Protein AF-A0A2L1U2G0-F1 (afdb_monomer)

Mean predicted aligned error: 5.62 Å

Sequence (74 aa):
MNKSDLASVKRHLEQLQECLTTLDNYKGWITVNTENGDRIFEDIGDGELQALIKRKLEDSIKFCEEQLRRADCT

Structure (mmCIF, N/CA/C/O backbone):
data_AF-A0A2L1U2G0-F1
#
_entry.id   AF-A0A2L1U2G0-F1
#
loop_
_atom_site.group_PDB
_atom_site.id
_atom_site.type_symbol
_atom_site.label_atom_id
_atom_site.label_alt_id
_atom_site.label_comp_id
_atom_site.label_asym_id
_atom_site.label_entity_id
_atom_site.label_seq_id
_atom_site.pdbx_PDB_ins_code
_atom_site.Cartn_x
_atom_site.Cartn_y
_atom_site.Cartn_z
_atom_site.occupancy
_atom_site.B_iso_or_equiv
_atom_site.auth_seq_id
_atom_site.auth_comp_id
_atom_site.auth_asym_id
_atom_site.auth_atom_id
_atom_site.pdbx_PDB_model_num
ATOM 1 N N . MET A 1 1 ? 6.942 1.315 -24.340 1.00 77.81 1 MET A N 1
ATOM 2 C CA . MET A 1 1 ? 6.636 2.393 -23.367 1.00 77.81 1 MET A CA 1
ATOM 3 C C . MET A 1 1 ? 7.652 3.514 -23.563 1.00 77.81 1 MET A C 1
ATOM 5 O O . MET A 1 1 ? 8.795 3.193 -23.866 1.00 77.81 1 MET A O 1
ATOM 9 N N . ASN A 1 2 ? 7.275 4.795 -23.478 1.00 85.62 2 ASN A N 1
ATOM 10 C CA . ASN A 1 2 ? 8.248 5.886 -23.654 1.00 85.62 2 ASN A CA 1
ATOM 1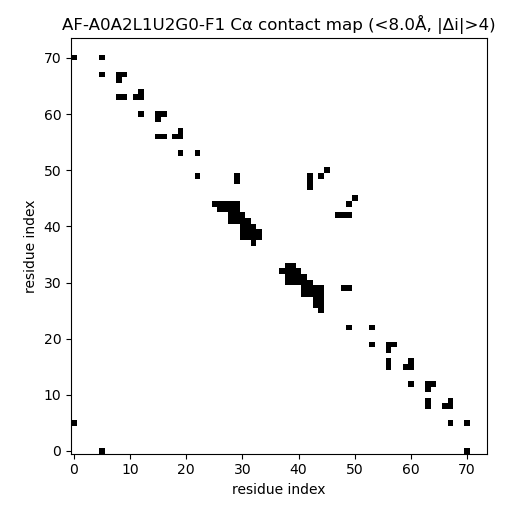1 C C . ASN A 1 2 ? 9.034 6.157 -22.343 1.00 85.62 2 ASN A C 1
ATOM 13 O O . ASN A 1 2 ? 8.673 5.653 -21.279 1.00 85.62 2 ASN A O 1
ATOM 17 N N . LYS A 1 3 ? 10.118 6.951 -22.403 1.00 81.25 3 LYS A N 1
ATOM 18 C CA . LYS A 1 3 ? 10.970 7.242 -21.227 1.00 81.25 3 LYS A CA 1
ATOM 19 C C . LYS A 1 3 ? 10.232 7.960 -20.085 1.00 81.25 3 LYS A C 1
ATOM 21 O O . LYS A 1 3 ? 10.534 7.697 -18.925 1.00 81.25 3 LYS A O 1
ATOM 26 N N . SER A 1 4 ? 9.295 8.855 -20.405 1.00 86.38 4 SER A N 1
ATOM 27 C CA . SER A 1 4 ? 8.500 9.593 -19.414 1.00 86.38 4 SER A CA 1
ATOM 28 C C . SER A 1 4 ? 7.535 8.664 -18.678 1.00 86.38 4 SER A C 1
ATOM 30 O O . SER A 1 4 ? 7.457 8.701 -17.452 1.00 86.38 4 SER A O 1
ATOM 32 N N . ASP A 1 5 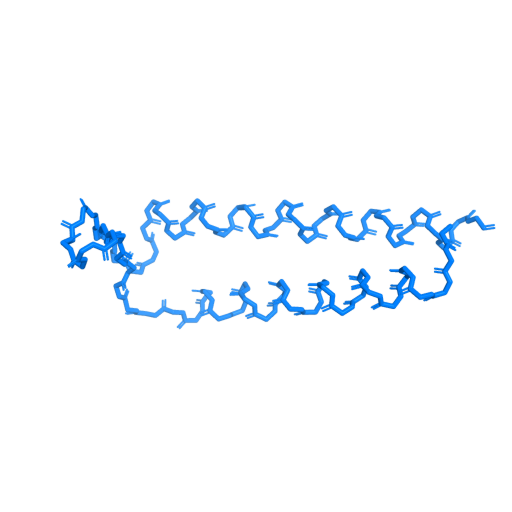? 6.860 7.782 -19.414 1.00 89.06 5 ASP A N 1
ATOM 33 C CA . ASP A 1 5 ? 5.943 6.787 -18.856 1.00 89.06 5 ASP A CA 1
ATOM 34 C C . ASP A 1 5 ? 6.697 5.822 -17.928 1.00 89.06 5 ASP A C 1
ATOM 36 O O . ASP A 1 5 ? 6.260 5.562 -16.811 1.00 89.06 5 ASP A O 1
ATOM 40 N N . LEU A 1 6 ? 7.881 5.355 -18.346 1.00 92.44 6 LEU A N 1
ATOM 41 C CA . LEU A 1 6 ? 8.732 4.478 -17.537 1.00 92.44 6 LEU A CA 1
ATOM 42 C C . LEU A 1 6 ? 9.152 5.148 -16.218 1.00 92.44 6 LEU A C 1
ATOM 44 O O . LEU A 1 6 ? 9.100 4.518 -15.163 1.00 92.44 6 LEU A O 1
ATOM 48 N N . ALA A 1 7 ? 9.555 6.422 -16.262 1.00 93.00 7 ALA A N 1
ATOM 49 C CA . ALA A 1 7 ? 9.912 7.183 -15.064 1.00 93.00 7 ALA A CA 1
ATOM 50 C C . ALA A 1 7 ? 8.707 7.389 -14.131 1.00 93.00 7 ALA A C 1
ATOM 52 O O . ALA A 1 7 ? 8.849 7.302 -12.912 1.00 93.00 7 ALA A O 1
ATOM 53 N N . SER A 1 8 ? 7.517 7.611 -14.697 1.00 94.44 8 SER A N 1
ATOM 54 C CA . SER A 1 8 ? 6.275 7.728 -13.932 1.00 94.44 8 SER A CA 1
ATOM 55 C C . SER A 1 8 ? 5.924 6.422 -13.214 1.00 94.44 8 SER A C 1
ATOM 57 O O . SER A 1 8 ? 5.651 6.454 -12.016 1.00 94.44 8 SER A O 1
ATOM 59 N N . VAL A 1 9 ? 6.020 5.275 -13.899 1.00 95.00 9 VAL A N 1
ATOM 60 C CA . VAL A 1 9 ? 5.769 3.954 -13.296 1.00 95.00 9 VAL A CA 1
ATOM 61 C C . VAL A 1 9 ? 6.782 3.643 -12.191 1.00 95.00 9 VAL A C 1
ATOM 63 O O . VAL A 1 9 ? 6.384 3.172 -11.131 1.00 95.00 9 VAL A O 1
ATOM 66 N N . LYS A 1 10 ? 8.072 3.953 -12.388 1.00 95.19 10 LYS A N 1
ATOM 67 C CA . LYS A 1 10 ? 9.104 3.772 -11.347 1.00 95.19 10 LYS A CA 1
ATOM 68 C C . LYS A 1 10 ? 8.814 4.601 -10.100 1.00 95.19 10 LYS A C 1
ATOM 70 O O . LYS A 1 10 ? 8.802 4.061 -9.001 1.00 95.19 10 LYS A O 1
ATOM 75 N N . ARG A 1 11 ? 8.503 5.887 -10.276 1.00 97.00 11 ARG A N 1
ATOM 76 C CA . ARG A 1 11 ? 8.140 6.767 -9.159 1.00 97.00 11 ARG A CA 1
ATOM 77 C C . ARG A 1 11 ? 6.887 6.275 -8.437 1.00 97.00 11 ARG A C 1
ATOM 79 O O . ARG A 1 11 ? 6.815 6.339 -7.216 1.00 97.00 11 ARG A O 1
ATOM 86 N N . HIS A 1 12 ? 5.892 5.799 -9.181 1.00 96.81 12 HIS A N 1
ATOM 87 C CA . HIS A 1 12 ? 4.679 5.265 -8.575 1.00 96.81 12 HIS A CA 1
ATOM 88 C C . HIS A 1 12 ? 4.957 3.983 -7.776 1.00 96.81 12 HIS A C 1
ATOM 90 O O . HIS A 1 12 ? 4.451 3.837 -6.668 1.00 96.81 12 HIS A O 1
ATOM 96 N N . LEU A 1 13 ? 5.812 3.095 -8.292 1.00 97.75 13 LEU A N 1
ATOM 97 C CA . LEU A 1 13 ? 6.265 1.901 -7.578 1.00 97.75 13 LEU A CA 1
ATOM 98 C C . LEU A 1 13 ? 6.957 2.256 -6.251 1.00 97.75 13 LEU A C 1
ATOM 100 O O . LEU A 1 13 ? 6.619 1.669 -5.227 1.00 97.75 13 LEU A O 1
ATOM 104 N N . GLU A 1 14 ? 7.854 3.247 -6.248 1.00 97.50 14 GLU A N 1
ATOM 105 C CA . GLU A 1 14 ? 8.518 3.733 -5.025 1.00 97.50 14 GLU A CA 1
ATOM 106 C C . GLU A 1 14 ? 7.499 4.227 -3.984 1.00 97.50 14 GLU A C 1
ATOM 108 O O . GLU A 1 14 ? 7.572 3.855 -2.814 1.00 97.50 14 GLU A O 1
ATOM 113 N N . GLN A 1 15 ? 6.496 5.000 -4.415 1.00 97.88 15 GLN A N 1
ATOM 114 C CA . GLN A 1 15 ? 5.426 5.483 -3.534 1.00 97.88 15 GLN A CA 1
ATOM 115 C C . GLN A 1 15 ? 4.603 4.335 -2.939 1.00 97.88 15 GLN A C 1
ATOM 117 O O . GLN A 1 15 ? 4.286 4.350 -1.753 1.00 97.88 15 GLN A O 1
ATOM 122 N N . LEU A 1 16 ? 4.264 3.323 -3.743 1.00 97.75 16 LEU A N 1
ATOM 123 C CA . LEU A 1 16 ? 3.519 2.158 -3.265 1.00 97.75 16 LEU A CA 1
ATOM 124 C C . LEU A 1 16 ? 4.323 1.352 -2.233 1.00 97.75 16 LEU A C 1
ATOM 126 O O . LEU A 1 16 ? 3.763 0.916 -1.227 1.00 97.75 16 LEU A O 1
ATOM 130 N N . GLN A 1 17 ? 5.630 1.184 -2.451 1.00 96.81 17 GLN A N 1
ATOM 131 C CA . GLN A 1 17 ? 6.530 0.508 -1.511 1.00 96.81 17 GLN A CA 1
ATOM 132 C C . GLN A 1 17 ? 6.680 1.285 -0.195 1.00 96.81 17 GLN A C 1
ATOM 134 O O . GLN A 1 17 ? 6.697 0.683 0.882 1.00 96.81 17 GLN A O 1
ATOM 139 N N . GLU A 1 18 ? 6.728 2.617 -0.257 1.00 96.69 18 GLU A N 1
ATOM 140 C CA . GLU A 1 18 ? 6.719 3.481 0.926 1.00 96.69 18 GLU A CA 1
ATOM 141 C C . GLU A 1 18 ? 5.392 3.369 1.694 1.00 96.69 18 GLU A C 1
ATOM 143 O O . GLU A 1 18 ? 5.396 3.212 2.918 1.00 96.69 18 GLU A O 1
ATOM 148 N N . CYS A 1 19 ? 4.251 3.364 0.993 1.00 94.50 19 CYS A N 1
ATOM 149 C CA . CYS A 1 19 ? 2.942 3.141 1.609 1.00 94.50 19 CYS A CA 1
ATOM 150 C C . CYS A 1 19 ? 2.857 1.776 2.302 1.00 94.50 19 CYS A C 1
ATOM 152 O O . CYS A 1 19 ? 2.369 1.698 3.428 1.00 94.50 19 CYS A O 1
ATOM 154 N N . LEU A 1 20 ? 3.354 0.714 1.661 1.00 94.62 20 LEU A N 1
ATOM 155 C CA . LEU A 1 20 ? 3.379 -0.629 2.242 1.00 94.62 20 LEU A CA 1
ATOM 156 C C . LEU A 1 20 ? 4.257 -0.675 3.498 1.00 94.62 20 LEU A C 1
ATOM 158 O O . LEU A 1 20 ? 3.825 -1.175 4.533 1.00 94.62 20 LEU A O 1
ATOM 162 N N . THR A 1 21 ? 5.447 -0.076 3.436 1.00 93.94 21 THR A N 1
ATOM 163 C CA . THR A 1 21 ? 6.357 0.035 4.585 1.00 93.94 21 THR A CA 1
ATOM 164 C C . THR A 1 21 ? 5.718 0.819 5.731 1.00 93.94 21 THR A C 1
ATOM 166 O O . THR A 1 21 ? 5.841 0.445 6.896 1.00 93.94 21 THR A O 1
ATOM 169 N N . THR A 1 22 ? 5.009 1.903 5.418 1.00 91.94 22 THR A N 1
ATOM 170 C CA . THR A 1 22 ? 4.282 2.704 6.410 1.00 91.94 22 THR A CA 1
ATOM 171 C C . THR A 1 22 ? 3.181 1.885 7.073 1.00 91.94 22 THR A C 1
ATOM 173 O O . THR A 1 22 ? 3.061 1.907 8.296 1.00 91.94 22 THR A O 1
ATOM 176 N N . LEU A 1 23 ? 2.411 1.135 6.281 1.00 90.31 23 LEU A N 1
ATOM 177 C CA . LEU A 1 23 ? 1.337 0.279 6.772 1.00 90.31 23 LEU A CA 1
ATOM 178 C C . LEU A 1 23 ? 1.870 -0.850 7.666 1.00 90.31 23 LEU A C 1
ATOM 180 O O . LEU A 1 23 ? 1.327 -1.071 8.741 1.00 90.31 23 LEU A O 1
ATOM 184 N N . ASP A 1 24 ? 2.957 -1.519 7.276 1.00 87.88 24 ASP A N 1
ATOM 185 C CA . ASP A 1 24 ? 3.563 -2.611 8.055 1.00 87.88 24 ASP A CA 1
ATOM 186 C C . ASP A 1 24 ? 4.107 -2.148 9.417 1.00 87.88 24 ASP A C 1
ATOM 188 O O . ASP A 1 24 ? 4.103 -2.898 10.397 1.00 87.88 24 ASP A O 1
ATOM 192 N N . ASN A 1 25 ? 4.539 -0.889 9.502 1.00 87.31 25 ASN A N 1
ATOM 193 C CA . ASN A 1 25 ? 4.999 -0.277 10.746 1.00 87.31 25 ASN A CA 1
ATOM 194 C C . ASN A 1 25 ? 3.879 0.429 11.526 1.00 87.31 25 ASN A C 1
ATOM 196 O O . ASN A 1 25 ? 4.116 0.920 12.633 1.00 87.31 25 ASN A O 1
ATOM 200 N N . TYR A 1 26 ? 2.662 0.491 10.982 1.00 84.44 26 TYR A N 1
ATOM 201 C CA . TYR A 1 26 ? 1.546 1.166 11.624 1.00 84.44 26 TYR A CA 1
ATOM 202 C C . TYR A 1 26 ? 1.027 0.341 12.806 1.00 84.44 26 TYR A C 1
ATOM 204 O O . TYR A 1 26 ? 0.637 -0.814 12.664 1.00 84.44 26 TYR A O 1
ATOM 212 N N . LYS A 1 27 ? 1.023 0.948 13.998 1.00 80.12 27 LYS A N 1
ATOM 213 C CA . LYS A 1 27 ? 0.526 0.346 15.252 1.00 80.12 27 LYS A CA 1
ATOM 214 C C . LYS A 1 27 ? -0.704 1.067 15.814 1.00 80.12 27 LYS A C 1
ATOM 216 O O . LYS A 1 27 ? -1.020 0.923 16.991 1.00 80.12 27 LYS A O 1
ATOM 221 N N . GLY A 1 28 ? -1.348 1.895 14.992 1.00 82.69 28 GLY A N 1
ATOM 222 C CA . GLY A 1 28 ? -2.511 2.692 15.371 1.00 82.69 28 GLY A CA 1
ATOM 223 C C . GLY A 1 28 ? -3.837 2.068 14.9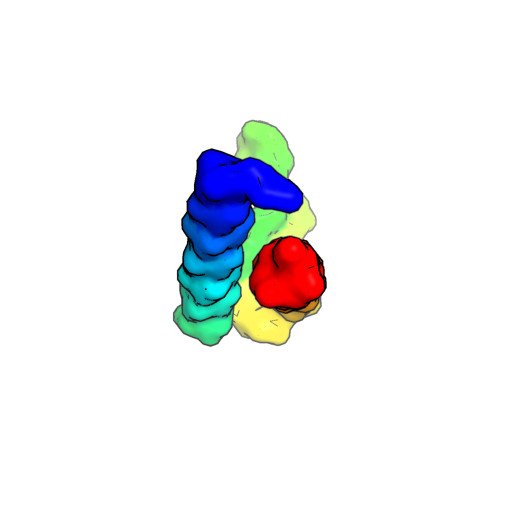40 1.00 82.69 28 GLY A C 1
ATOM 224 O O . GLY A 1 28 ? -3.926 0.873 14.668 1.00 82.69 28 GLY A O 1
ATOM 225 N N . TRP A 1 29 ? -4.858 2.919 14.859 1.00 82.88 29 TRP A N 1
ATOM 226 C CA . TRP A 1 29 ? -6.204 2.556 14.427 1.00 82.88 29 TRP A CA 1
ATOM 227 C C . TRP A 1 29 ? -6.458 3.057 13.010 1.00 82.88 29 TRP A C 1
ATOM 229 O O . TRP A 1 29 ? -6.280 4.244 12.725 1.00 82.88 29 TRP A O 1
ATOM 239 N N . ILE A 1 30 ? -6.913 2.176 12.126 1.00 84.56 30 ILE A N 1
ATOM 240 C CA . ILE A 1 30 ? -7.366 2.567 10.793 1.00 84.56 30 ILE A CA 1
ATOM 241 C C . ILE A 1 30 ? -8.853 2.881 10.892 1.00 84.56 30 ILE A C 1
ATOM 243 O O . ILE A 1 30 ? -9.645 2.031 11.283 1.00 84.56 30 ILE A O 1
ATOM 247 N N . THR A 1 31 ? -9.243 4.102 10.533 1.00 85.56 31 THR A N 1
ATOM 248 C CA . THR A 1 31 ? -10.649 4.521 10.563 1.00 85.56 31 THR A CA 1
ATOM 249 C C . THR A 1 31 ? -11.145 4.839 9.163 1.00 85.56 31 THR A C 1
ATOM 251 O O . THR A 1 31 ? -10.445 5.462 8.365 1.00 85.56 31 THR A O 1
ATOM 254 N N . VAL A 1 32 ? -12.369 4.412 8.871 1.00 85.56 32 VAL A N 1
ATOM 255 C CA . VAL A 1 32 ? -13.115 4.822 7.683 1.00 85.56 32 VAL A CA 1
ATOM 256 C C . VAL A 1 32 ? -14.180 5.794 8.150 1.00 85.56 32 VAL A C 1
ATOM 258 O O . VAL A 1 32 ? -15.011 5.443 8.988 1.00 85.56 32 VAL A O 1
ATOM 261 N N . ASN A 1 33 ? -14.151 7.009 7.613 1.00 91.31 33 ASN A N 1
ATOM 262 C CA . ASN A 1 33 ? -15.085 8.070 7.968 1.00 91.31 33 ASN A CA 1
ATOM 263 C C . ASN A 1 33 ? -15.920 8.467 6.740 1.00 91.31 33 ASN A C 1
ATOM 265 O O . ASN A 1 33 ? -15.466 8.317 5.605 1.00 91.31 33 ASN A O 1
ATOM 269 N N . THR A 1 34 ? -17.135 8.968 6.961 1.00 92.88 34 THR A N 1
ATOM 270 C CA . THR A 1 34 ? -17.930 9.646 5.931 1.00 92.88 34 THR A CA 1
ATOM 271 C C . THR A 1 34 ? -17.249 10.956 5.536 1.00 92.88 34 THR A C 1
ATOM 273 O O . THR A 1 34 ? -16.372 11.461 6.239 1.00 92.88 34 THR A O 1
ATOM 276 N N . GLU A 1 35 ? -17.701 11.565 4.440 1.00 91.00 35 GLU A N 1
ATOM 277 C CA . GLU A 1 35 ? -17.268 12.915 4.051 1.00 91.00 35 GLU A CA 1
ATOM 278 C C . GLU A 1 35 ? -17.552 13.966 5.138 1.00 91.00 35 GLU A C 1
ATOM 280 O O . GLU A 1 35 ? -16.812 14.938 5.264 1.00 91.00 35 GLU A O 1
ATOM 285 N N . ASN A 1 36 ? -18.573 13.738 5.970 1.00 92.50 36 ASN A N 1
ATOM 286 C CA . ASN A 1 36 ? -18.921 14.605 7.097 1.00 92.50 36 ASN A CA 1
ATOM 287 C C . ASN A 1 36 ? -18.065 14.339 8.351 1.00 92.50 36 ASN A C 1
ATOM 289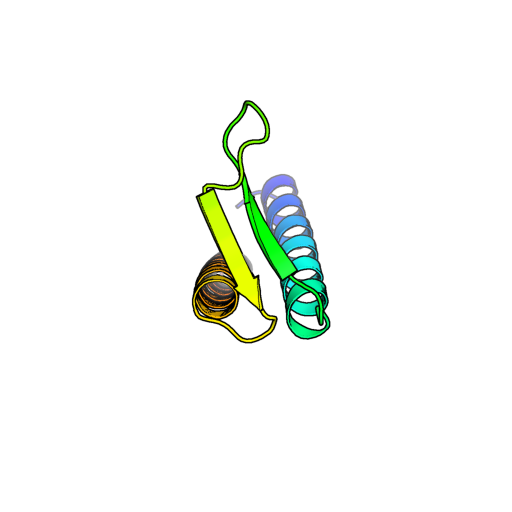 O O . ASN A 1 36 ? -18.227 15.026 9.357 1.00 92.50 36 ASN A O 1
ATOM 293 N N . GLY A 1 37 ? -17.155 13.360 8.304 1.00 89.38 37 GLY A N 1
ATOM 294 C CA . GLY A 1 37 ? -16.288 12.977 9.418 1.00 89.38 37 GLY A CA 1
ATOM 295 C C . GLY A 1 37 ? -16.890 11.944 10.373 1.00 89.38 37 GLY A C 1
ATOM 296 O O . GLY A 1 37 ? -16.247 11.604 11.366 1.00 89.38 37 GLY A O 1
ATOM 297 N N . ASP A 1 38 ? -18.080 11.409 10.084 1.00 91.75 38 ASP A N 1
ATOM 298 C CA . ASP A 1 38 ? -18.689 10.367 10.912 1.00 91.75 38 ASP A CA 1
ATOM 299 C C . ASP A 1 38 ? -17.946 9.047 10.721 1.00 91.75 38 ASP A C 1
ATOM 301 O O . ASP A 1 38 ? -17.784 8.567 9.600 1.00 91.75 38 ASP A O 1
ATOM 305 N N . ARG A 1 39 ? -17.518 8.420 1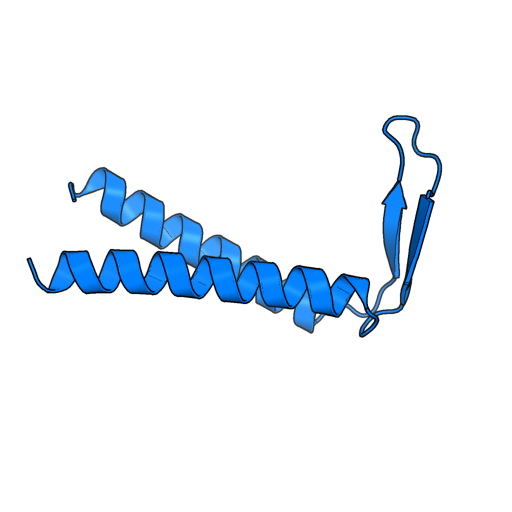1.812 1.00 89.62 39 ARG A N 1
ATOM 306 C CA . ARG A 1 39 ? -16.799 7.146 11.755 1.00 89.62 39 ARG A CA 1
ATOM 307 C C . ARG A 1 39 ? -17.744 5.996 11.399 1.00 89.62 39 ARG A C 1
ATOM 309 O O . ARG A 1 39 ? -18.686 5.715 12.133 1.00 89.62 39 ARG A O 1
ATOM 316 N N . ILE A 1 40 ? -17.453 5.310 10.298 1.00 88.69 40 ILE A N 1
ATOM 317 C CA . ILE A 1 40 ? -18.212 4.164 9.772 1.00 88.69 40 ILE A CA 1
ATOM 318 C C . ILE A 1 40 ? -17.585 2.845 10.228 1.00 88.69 40 ILE A C 1
ATOM 320 O O . ILE A 1 40 ? -18.291 1.882 10.518 1.00 88.69 40 ILE A O 1
ATOM 324 N N . PHE A 1 41 ? -16.254 2.792 10.268 1.00 84.19 41 PHE A N 1
ATOM 325 C CA . PHE A 1 41 ? -15.508 1.588 10.607 1.00 84.19 41 PHE A CA 1
ATOM 326 C C . PHE A 1 41 ? -14.194 1.944 11.295 1.00 84.19 41 PHE A C 1
ATOM 328 O O . PHE A 1 41 ? -13.599 2.989 11.023 1.00 84.19 41 PHE A O 1
ATOM 335 N N . GLU A 1 42 ? -13.744 1.068 12.181 1.00 83.31 42 GLU A N 1
ATOM 336 C CA . GLU A 1 42 ? -12.485 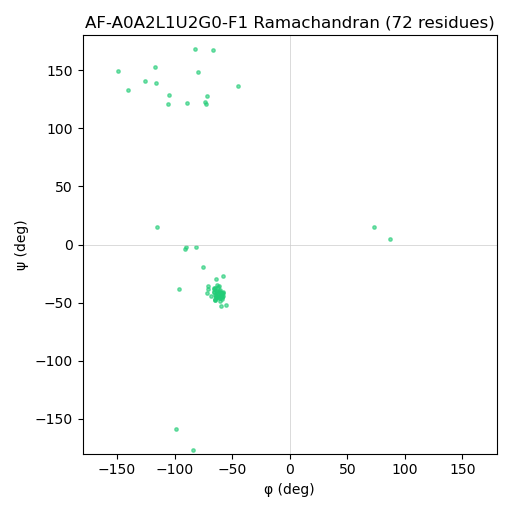1.185 12.896 1.00 83.31 42 GLU A CA 1
ATOM 337 C C . GLU A 1 42 ? -11.844 -0.194 12.993 1.00 83.31 42 GLU A C 1
ATOM 339 O O . GLU A 1 42 ? -12.510 -1.165 13.347 1.00 83.31 42 GLU A O 1
ATOM 344 N N . ASP A 1 43 ? -10.556 -0.251 12.675 1.00 81.12 43 ASP A N 1
ATOM 345 C CA . ASP A 1 43 ? -9.744 -1.450 12.784 1.00 81.12 43 ASP A CA 1
ATOM 346 C C . ASP A 1 43 ? -8.505 -1.183 13.625 1.00 81.12 43 ASP A C 1
ATOM 348 O O . ASP A 1 43 ? -7.870 -0.130 13.501 1.00 81.12 43 ASP A O 1
ATOM 352 N N . ILE A 1 44 ? -8.144 -2.154 14.455 1.00 75.38 44 ILE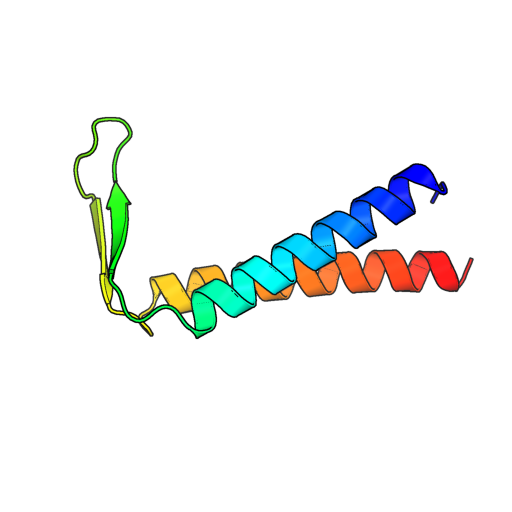 A N 1
ATOM 353 C CA . ILE A 1 44 ? -6.873 -2.139 15.180 1.00 75.38 44 ILE A CA 1
ATOM 354 C C . ILE A 1 44 ? -5.789 -2.602 14.202 1.00 75.38 44 ILE A C 1
ATOM 356 O O . ILE A 1 44 ? -6.056 -3.407 13.310 1.00 75.38 44 ILE A O 1
ATOM 360 N N . GLY A 1 45 ? -4.564 -2.092 14.353 1.00 67.75 45 GLY A N 1
ATOM 361 C CA . GLY A 1 45 ? -3.418 -2.588 13.595 1.00 67.75 45 GLY A CA 1
ATOM 362 C C . GLY A 1 45 ? -3.363 -4.126 13.564 1.00 67.75 45 GLY A C 1
ATOM 363 O O . GLY A 1 45 ? -3.589 -4.776 14.583 1.00 67.75 45 GLY A O 1
ATOM 364 N N . ASP A 1 46 ? -3.073 -4.677 12.388 1.00 71.19 46 ASP A N 1
ATOM 365 C CA . ASP A 1 46 ? -3.121 -6.097 12.007 1.00 71.19 46 ASP A CA 1
ATOM 366 C C . ASP A 1 46 ? -4.536 -6.703 11.822 1.00 71.19 46 ASP A C 1
ATOM 368 O O . ASP A 1 46 ? -4.681 -7.923 11.717 1.00 71.19 46 ASP A O 1
ATOM 372 N N . GLY A 1 47 ? -5.580 -5.873 11.719 1.00 83.00 47 GLY A N 1
ATOM 373 C CA . GLY A 1 47 ? -6.952 -6.304 11.426 1.00 83.00 47 GLY A CA 1
ATOM 374 C C . GLY A 1 47 ? -7.306 -6.496 9.938 1.00 83.00 47 GLY A C 1
ATOM 375 O O . GLY A 1 47 ? -6.467 -6.388 9.035 1.00 83.00 47 GLY A O 1
ATOM 376 N N . GLU A 1 48 ? -8.574 -6.826 9.661 1.00 87.62 48 GLU A N 1
ATOM 377 C CA . GLU A 1 48 ? -9.067 -7.192 8.320 1.00 87.62 48 GLU A CA 1
ATOM 378 C C . GLU A 1 48 ? -8.927 -6.070 7.278 1.00 87.62 48 GLU A C 1
ATOM 380 O O . GLU A 1 48 ? -8.617 -6.337 6.111 1.00 87.62 48 GLU A O 1
ATOM 385 N N . LEU A 1 49 ? -9.126 -4.813 7.676 1.00 87.25 49 LEU A N 1
ATOM 386 C CA . LEU A 1 49 ? -8.977 -3.653 6.803 1.00 87.25 49 LEU A CA 1
ATOM 387 C C . LEU A 1 49 ? -7.508 -3.397 6.487 1.00 87.25 49 LEU A C 1
ATOM 389 O O . LEU A 1 49 ? -7.178 -3.146 5.326 1.00 87.25 49 LEU A O 1
ATOM 393 N N . GLN A 1 50 ? -6.615 -3.522 7.471 1.00 88.38 50 GLN A N 1
ATOM 394 C CA . GLN A 1 50 ? -5.178 -3.439 7.210 1.00 88.38 50 GLN A CA 1
ATOM 395 C C . GLN A 1 50 ? -4.737 -4.533 6.233 1.00 88.38 50 GLN A C 1
ATOM 397 O O . GLN A 1 50 ? -4.050 -4.239 5.254 1.00 88.38 50 GLN A O 1
ATOM 402 N N . ALA A 1 51 ? -5.185 -5.774 6.443 1.00 89.88 51 ALA A N 1
ATOM 403 C CA . ALA A 1 51 ? -4.895 -6.887 5.544 1.00 89.88 51 ALA A CA 1
ATOM 404 C C . ALA A 1 51 ? -5.441 -6.646 4.123 1.00 89.88 51 ALA A C 1
ATOM 406 O O . ALA A 1 51 ? -4.774 -6.951 3.129 1.00 89.88 51 ALA A O 1
ATOM 407 N N . LEU A 1 52 ? -6.637 -6.061 3.999 1.00 91.25 52 LEU A N 1
ATOM 408 C CA . LEU A 1 52 ? -7.217 -5.697 2.708 1.00 91.25 52 LEU A CA 1
ATOM 409 C C . LEU A 1 52 ? -6.399 -4.614 1.993 1.00 91.25 52 LEU A C 1
ATOM 411 O O . LEU A 1 52 ? -6.109 -4.779 0.806 1.00 91.25 52 LEU A O 1
ATOM 415 N N . ILE A 1 53 ? -6.029 -3.537 2.693 1.00 90.69 53 ILE A N 1
ATOM 416 C CA . ILE A 1 53 ? -5.206 -2.452 2.138 1.00 90.69 53 ILE A CA 1
ATOM 417 C C . ILE A 1 53 ? -3.848 -3.010 1.706 1.00 90.69 53 ILE A C 1
ATOM 419 O O . ILE A 1 53 ? -3.422 -2.757 0.579 1.00 90.69 53 ILE A O 1
ATOM 423 N N . LYS A 1 54 ? -3.212 -3.831 2.550 1.00 93.06 54 LYS A N 1
ATOM 424 C CA . LYS A 1 54 ? -1.929 -4.478 2.255 1.00 93.06 54 LYS A CA 1
ATOM 425 C C . LYS A 1 54 ? -1.981 -5.277 0.957 1.00 93.06 54 LYS A C 1
ATOM 427 O O . LYS A 1 54 ? -1.199 -5.015 0.050 1.00 93.06 54 LYS A O 1
ATOM 432 N N . ARG A 1 55 ? -2.966 -6.167 0.814 1.00 95.88 55 ARG A N 1
ATOM 433 C CA . ARG A 1 55 ? -3.156 -6.960 -0.409 1.00 95.88 55 ARG A CA 1
ATOM 434 C C . ARG A 1 55 ? -3.346 -6.083 -1.651 1.00 95.88 55 ARG A C 1
ATOM 436 O O . ARG A 1 55 ? -2.793 -6.380 -2.702 1.00 95.88 55 ARG A O 1
ATOM 443 N N . LYS A 1 56 ? -4.104 -4.985 -1.547 1.00 95.88 56 LYS A N 1
ATOM 444 C CA . LYS A 1 56 ? -4.294 -4.044 -2.668 1.00 95.88 56 LYS A CA 1
ATOM 445 C C . LYS A 1 56 ? -3.002 -3.319 -3.052 1.00 95.88 56 LYS A C 1
ATOM 447 O O . LYS A 1 56 ? -2.774 -3.092 -4.242 1.00 95.88 56 LYS A O 1
ATOM 452 N N . LEU A 1 57 ? -2.171 -2.966 -2.071 1.00 96.25 57 LEU A N 1
ATOM 453 C CA . LEU A 1 57 ? -0.846 -2.395 -2.314 1.00 96.25 57 LEU A CA 1
ATOM 454 C C . LEU A 1 57 ? 0.069 -3.414 -2.999 1.00 96.25 57 LEU A C 1
ATOM 456 O O . LEU A 1 57 ? 0.662 -3.086 -4.022 1.00 96.25 57 LEU A O 1
ATOM 460 N N . GLU A 1 58 ? 0.124 -4.651 -2.502 1.00 97.38 58 GLU A N 1
ATOM 461 C CA . GLU A 1 58 ? 0.917 -5.742 -3.088 1.00 97.38 58 GLU A CA 1
ATOM 462 C C . GLU A 1 58 ? 0.506 -6.041 -4.541 1.00 97.38 58 GLU A C 1
ATOM 464 O O . GLU A 1 58 ? 1.368 -6.125 -5.419 1.00 97.38 58 GLU A O 1
ATOM 469 N N . ASP A 1 59 ? -0.799 -6.112 -4.830 1.00 98.12 59 ASP A N 1
ATOM 470 C CA . ASP A 1 59 ? -1.318 -6.285 -6.195 1.00 98.12 59 ASP A CA 1
ATOM 471 C C . ASP A 1 59 ? -0.875 -5.136 -7.124 1.00 98.12 59 ASP A C 1
ATOM 473 O O . ASP A 1 59 ? -0.483 -5.361 -8.273 1.00 98.12 59 ASP A O 1
ATOM 477 N N . SER A 1 60 ? -0.910 -3.896 -6.624 1.00 97.56 60 SER A N 1
ATOM 478 C CA . SER A 1 60 ? -0.534 -2.698 -7.390 1.00 97.56 60 SER A CA 1
ATOM 479 C C . SER A 1 60 ? 0.974 -2.623 -7.646 1.00 97.56 60 SER A C 1
ATOM 481 O O . SER A 1 60 ? 1.403 -2.254 -8.742 1.00 97.56 60 SER A O 1
ATOM 483 N N . ILE A 1 61 ? 1.783 -3.014 -6.656 1.00 98.06 61 ILE A N 1
ATOM 484 C CA . ILE A 1 61 ? 3.241 -3.145 -6.769 1.00 98.06 61 ILE A CA 1
ATOM 485 C C . ILE A 1 61 ? 3.578 -4.165 -7.850 1.00 98.06 61 ILE A C 1
ATOM 487 O O . ILE A 1 61 ? 4.281 -3.833 -8.806 1.00 98.06 61 ILE A O 1
ATOM 491 N N . LYS A 1 62 ? 3.001 -5.369 -7.759 1.00 98.00 62 LYS A N 1
ATOM 492 C CA . LYS A 1 62 ? 3.226 -6.443 -8.729 1.00 98.00 62 LYS A CA 1
ATOM 493 C C . LYS A 1 62 ? 2.851 -6.012 -10.145 1.00 98.00 62 LYS A C 1
ATOM 495 O O . LYS A 1 62 ? 3.587 -6.281 -11.092 1.00 98.00 62 LYS A O 1
ATOM 500 N N . PHE A 1 63 ? 1.734 -5.300 -10.300 1.00 96.81 63 PHE A N 1
ATOM 501 C CA . PHE A 1 63 ? 1.343 -4.737 -11.590 1.00 96.81 63 PHE A CA 1
ATOM 502 C C . PHE A 1 63 ? 2.411 -3.782 -12.149 1.00 96.81 63 PHE A C 1
ATOM 504 O O . PHE A 1 63 ? 2.787 -3.895 -13.317 1.00 96.81 63 PHE A O 1
ATOM 511 N N . CYS A 1 64 ? 2.938 -2.868 -11.330 1.00 96.25 64 CYS A N 1
ATOM 512 C CA . CYS A 1 64 ? 3.990 -1.944 -11.760 1.00 96.25 64 CYS A CA 1
ATOM 513 C C . CYS A 1 64 ? 5.281 -2.685 -12.138 1.00 96.25 64 CYS A C 1
ATOM 515 O O . CYS A 1 64 ? 5.854 -2.412 -13.193 1.00 96.25 64 CYS A O 1
ATOM 517 N N . GLU A 1 65 ? 5.713 -3.656 -11.333 1.00 96.50 65 GLU A N 1
ATOM 518 C CA . GLU A 1 65 ? 6.887 -4.492 -11.615 1.00 96.50 65 GLU A CA 1
ATOM 519 C C . GLU A 1 65 ? 6.745 -5.257 -12.937 1.00 96.50 65 GLU A C 1
ATOM 521 O O . GLU A 1 65 ? 7.676 -5.295 -13.744 1.00 96.50 65 GLU A O 1
ATOM 526 N N . GLU A 1 66 ? 5.565 -5.819 -13.213 1.00 95.94 66 GLU A N 1
ATOM 527 C CA . GLU A 1 66 ? 5.285 -6.497 -14.479 1.00 95.94 66 GLU A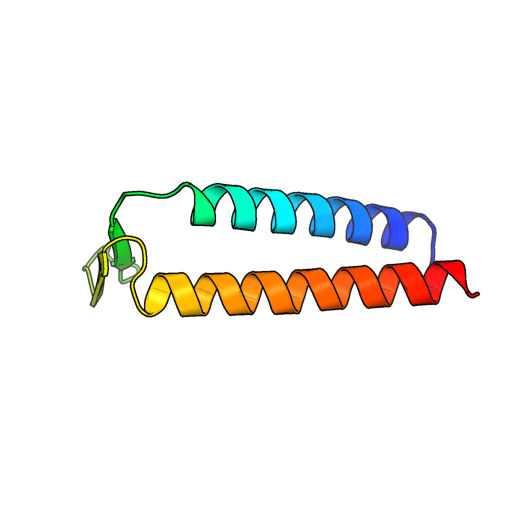 CA 1
ATOM 528 C C . GLU A 1 66 ? 5.360 -5.544 -15.678 1.00 95.94 66 GLU A C 1
ATOM 530 O O . GLU A 1 66 ? 5.896 -5.918 -16.726 1.00 95.94 66 GLU A O 1
ATOM 535 N N . GLN A 1 67 ? 4.861 -4.313 -15.534 1.00 93.62 67 GLN A N 1
ATOM 536 C CA . GLN A 1 67 ? 4.933 -3.291 -16.579 1.00 93.62 67 GLN A CA 1
ATOM 537 C C . GLN A 1 67 ? 6.380 -2.863 -16.857 1.00 93.62 67 GLN A C 1
ATOM 539 O O . GLN A 1 67 ? 6.759 -2.735 -18.023 1.00 93.62 67 GLN A O 1
ATOM 544 N N . LEU A 1 68 ? 7.199 -2.700 -15.814 1.00 93.75 68 LEU A N 1
ATOM 545 C CA . LEU A 1 68 ? 8.628 -2.399 -15.949 1.00 93.75 68 LEU A CA 1
ATOM 546 C C . LEU A 1 68 ? 9.381 -3.558 -16.612 1.00 93.75 68 LEU A C 1
ATOM 548 O O . LEU A 1 68 ? 10.090 -3.345 -17.591 1.00 93.75 68 LEU A O 1
ATOM 552 N N . ARG A 1 69 ? 9.141 -4.798 -16.171 1.00 93.81 69 ARG A N 1
ATOM 553 C CA . ARG A 1 69 ? 9.765 -5.996 -16.752 1.00 93.81 69 ARG A CA 1
ATOM 554 C C . ARG A 1 69 ? 9.455 -6.145 -18.241 1.00 93.81 69 ARG A C 1
ATOM 556 O O . ARG A 1 69 ? 10.332 -6.499 -19.021 1.00 93.81 69 ARG A O 1
ATOM 563 N N . ARG A 1 70 ? 8.208 -5.884 -18.649 1.00 91.94 70 ARG A N 1
ATOM 564 C CA . ARG A 1 70 ? 7.813 -5.912 -20.069 1.00 91.94 70 ARG A CA 1
ATOM 565 C C . ARG A 1 70 ? 8.539 -4.848 -20.884 1.00 91.94 70 ARG A C 1
ATOM 567 O O . ARG A 1 70 ? 8.839 -5.107 -22.040 1.00 91.94 70 ARG A O 1
ATOM 574 N N . ALA A 1 71 ? 8.810 -3.689 -20.288 1.00 87.75 71 ALA A N 1
ATOM 575 C CA . ALA A 1 71 ? 9.526 -2.598 -20.935 1.00 87.75 71 ALA A CA 1
ATOM 576 C C . ALA A 1 71 ? 11.011 -2.901 -21.137 1.00 87.75 71 ALA A C 1
ATOM 578 O O . ALA A 1 71 ? 11.563 -2.499 -22.151 1.00 87.75 71 ALA A O 1
ATOM 579 N N . ASP A 1 72 ? 11.635 -3.616 -20.199 1.00 79.31 72 ASP A N 1
ATOM 580 C CA . ASP A 1 72 ? 13.049 -3.998 -20.284 1.00 79.31 72 ASP A CA 1
ATOM 581 C C . ASP A 1 72 ? 13.300 -5.147 -21.285 1.00 79.31 72 ASP A C 1
ATOM 583 O O . ASP A 1 72 ? 14.427 -5.348 -21.733 1.00 79.31 72 ASP A O 1
ATOM 587 N N . CYS A 1 73 ? 12.264 -5.915 -21.651 1.00 67.94 73 CYS A N 1
ATOM 588 C CA . CYS A 1 73 ? 12.335 -6.983 -22.661 1.00 67.94 73 CYS A CA 1
ATOM 589 C C . CYS A 1 73 ? 12.039 -6.520 -24.104 1.00 67.94 73 CYS A C 1
ATOM 591 O O . CYS A 1 73 ? 12.079 -7.353 -25.012 1.00 67.94 73 CYS A O 1
ATOM 593 N N . THR A 1 74 ? 11.707 -5.242 -24.313 1.00 56.75 74 THR A N 1
ATOM 594 C CA . THR A 1 74 ? 11.387 -4.629 -25.622 1.00 56.75 74 THR A CA 1
ATOM 595 C C . THR A 1 74 ? 12.384 -3.552 -25.993 1.00 56.75 74 THR A C 1
ATOM 597 O O . THR A 1 74 ? 12.779 -3.513 -27.177 1.00 56.75 74 THR A O 1
#

Organism: NCBI:txid147375

Foldseek 3Di:
DDPVVLVVLVVVLVVLVVVLVCLVPDQAKDFDADPVRHTPDIDGRPDPVSVVVNVVSVVSNVVSVVVNVVVVVD

Secondary structure (DSSP, 8-state):
--HHHHHHHHHHHHHHHHHHHHHHT--SEEEEE-TTS-EEEEEETTSHHHHHHHHHHHHHHHHHHHHHHHHHT-

Radius of gyration: 15.91 Å; Cα contacts (8 Å, |Δi|>4): 59; chains: 1; bounding box: 32×22×41 Å

Solvent-accessible surface area (backbone atoms only — not comparable to full-atom values): 4312 Å² total; per-residue (Å²): 128,56,73,68,58,52,51,51,46,51,54,50,39,53,51,45,52,50,51,49,55,52,55,75,68,45,81,53,73,54,70,44,56,46,98,88,64,51,77,77,45,78,34,57,56,88,30,72,63,53,52,50,50,49,52,53,45,53,54,52,40,51,52,42,52,51,54,50,54,56,51,76,76,107

pLDDT: mean 89.51, std 8.04,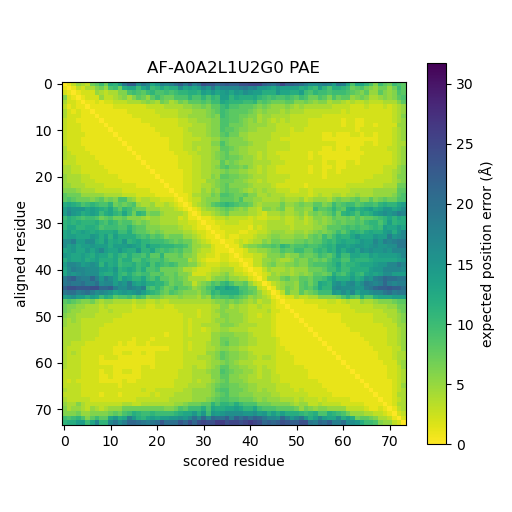 range [56.75, 98.12]

Nearest PDB structures (foldseek):
  8vhx-assembly1_B  TM=4.041E-01  e=1.646E+00  Chivirus chi
  8k91-assembly1_C  TM=4.509E-01  e=8.380E+00  Meiothermus taiwanensis